Protein AF-A0A848N082-F1 (afdb_monomer_lite)

Sequence (73 aa):
MNRSEYKQMLTLKYFYEEKLQEIKKKHKSDPDLFHPIGKDRYCLYCEQYRETQDKLQPMVKQLMEYEKTHEVK

Secondary structure (DSSP, 8-state):
--HHHHHHHHHHHHHHHHHHHHHHHHHHH-TT--S-TT--SS-HHHHHHHHHHHHHHHHHHHHHHHHHHTT--

Radius of gyration: 15.18 Å; chains: 1; bounding box: 36×20×38 Å

Organism: Enterococcus mundtii (NCBI:txid53346)

Structure (mmCIF, N/CA/C/O backbone):
data_AF-A0A848N082-F1
#
_entry.id   AF-A0A848N082-F1
#
loop_
_atom_site.group_PDB
_atom_site.id
_atom_site.type_symbol
_atom_site.label_atom_id
_atom_site.label_alt_id
_atom_site.label_comp_id
_atom_site.label_asym_id
_atom_site.label_entity_id
_atom_site.label_seq_id
_atom_site.pdbx_PDB_ins_code
_atom_site.Cartn_x
_atom_site.Cartn_y
_atom_site.Cartn_z
_atom_site.occupancy
_atom_site.B_iso_or_equiv
_atom_site.auth_seq_id
_atom_site.auth_comp_id
_atom_site.auth_asym_id
_atom_site.auth_atom_id
_atom_site.pdbx_PDB_model_num
ATOM 1 N N . MET A 1 1 ? -15.006 -3.942 13.781 1.00 87.25 1 MET A N 1
ATOM 2 C CA . MET A 1 1 ? -13.614 -3.830 14.251 1.00 87.25 1 MET A CA 1
ATOM 3 C C . MET A 1 1 ? -13.628 -3.286 15.668 1.00 87.25 1 MET A C 1
ATOM 5 O O . MET A 1 1 ? -14.391 -2.366 15.925 1.00 87.25 1 MET A O 1
ATOM 9 N N . ASN A 1 2 ? -12.852 -3.862 16.580 1.00 90.88 2 ASN A N 1
ATOM 10 C CA . ASN A 1 2 ? -12.637 -3.350 17.934 1.00 90.88 2 ASN A CA 1
ATOM 11 C C . ASN A 1 2 ? -11.322 -2.547 18.024 1.00 90.88 2 ASN A C 1
ATOM 13 O O . ASN A 1 2 ? -10.530 -2.513 17.084 1.00 90.88 2 ASN A O 1
ATOM 17 N N . ARG A 1 3 ? -11.050 -1.917 19.174 1.00 90.12 3 ARG A N 1
ATOM 18 C CA . ARG A 1 3 ? -9.863 -1.059 19.358 1.00 90.12 3 ARG A CA 1
ATOM 19 C C . ARG A 1 3 ? -8.524 -1.788 19.166 1.00 90.12 3 ARG A C 1
ATOM 21 O O . ARG A 1 3 ? -7.558 -1.159 18.741 1.00 90.12 3 ARG A O 1
ATOM 28 N N . SER A 1 4 ? -8.437 -3.072 19.516 1.00 94.00 4 SER A N 1
ATOM 29 C CA . SER A 1 4 ? -7.210 -3.865 19.350 1.00 94.00 4 SER A CA 1
ATOM 30 C C . SER A 1 4 ? -6.962 -4.176 17.874 1.00 94.00 4 SER A C 1
ATOM 32 O O . SER A 1 4 ? -5.887 -3.891 17.352 1.00 94.00 4 SER A O 1
ATOM 34 N N . GLU A 1 5 ? -7.998 -4.658 17.184 1.00 94.00 5 GLU A N 1
ATOM 35 C CA . GLU A 1 5 ? -7.986 -4.909 15.739 1.00 94.00 5 GLU A CA 1
ATOM 36 C C . GLU A 1 5 ? -7.663 -3.633 14.946 1.00 94.00 5 GLU A C 1
ATOM 38 O O . GLU A 1 5 ? -6.855 -3.673 14.023 1.00 94.00 5 GLU A O 1
ATOM 43 N N . TYR A 1 6 ? -8.209 -2.483 15.356 1.00 94.00 6 TYR A N 1
ATOM 44 C CA . TYR A 1 6 ? -7.902 -1.177 14.765 1.00 94.00 6 TYR A CA 1
ATOM 45 C C . TYR A 1 6 ? -6.414 -0.834 14.851 1.00 94.00 6 TYR A C 1
ATOM 47 O O . TYR A 1 6 ? -5.803 -0.457 13.852 1.00 94.00 6 TYR A O 1
ATOM 55 N N . LYS A 1 7 ? -5.797 -1.013 16.026 1.00 94.81 7 LYS A N 1
ATOM 56 C CA . LYS A 1 7 ? -4.355 -0.776 16.194 1.00 94.81 7 LYS A CA 1
ATOM 57 C C . LYS A 1 7 ? -3.523 -1.712 15.321 1.00 94.81 7 LYS A C 1
ATOM 59 O O . LYS A 1 7 ? -2.559 -1.265 14.710 1.00 94.81 7 LYS A O 1
ATOM 64 N N . GLN A 1 8 ? -3.904 -2.986 15.241 1.00 95.94 8 GLN A N 1
ATOM 65 C CA . GLN A 1 8 ? -3.220 -3.958 14.387 1.00 95.94 8 GLN A CA 1
ATOM 66 C C . GLN A 1 8 ? -3.341 -3.588 12.903 1.00 95.94 8 GLN A C 1
ATOM 68 O O . GLN A 1 8 ? -2.338 -3.600 12.190 1.00 95.94 8 GLN A O 1
ATOM 73 N N . MET A 1 9 ? -4.532 -3.192 12.442 1.00 95.62 9 MET A N 1
ATOM 74 C CA . MET A 1 9 ? -4.729 -2.721 11.069 1.00 95.62 9 MET A CA 1
ATOM 75 C C . MET A 1 9 ? -3.955 -1.438 10.775 1.00 95.62 9 MET A C 1
ATOM 77 O O . MET A 1 9 ? -3.399 -1.326 9.688 1.00 95.62 9 MET A O 1
ATOM 81 N N . LEU A 1 10 ? -3.855 -0.500 11.722 1.00 95.94 10 LEU A N 1
ATOM 82 C CA . LEU A 1 10 ? -3.007 0.685 11.564 1.00 95.94 10 LEU A CA 1
ATOM 83 C C . LEU A 1 10 ? -1.541 0.299 11.353 1.00 95.94 10 LEU A C 1
ATOM 85 O O . LEU A 1 10 ? -0.908 0.794 10.425 1.00 95.94 10 LEU A O 1
ATOM 89 N N . THR A 1 11 ? -1.004 -0.609 12.170 1.00 96.62 11 THR A N 1
ATOM 90 C CA . THR A 1 11 ? 0.370 -1.103 12.000 1.00 96.62 11 THR A CA 1
ATOM 91 C C . THR A 1 11 ? 0.567 -1.756 10.633 1.00 96.62 11 THR A C 1
ATOM 93 O O . THR A 1 11 ? 1.551 -1.471 9.952 1.00 96.62 11 THR A O 1
ATOM 96 N N . LEU A 1 12 ? -0.380 -2.590 10.195 1.00 96.75 12 LEU A N 1
ATOM 97 C CA . LEU A 1 12 ? -0.323 -3.229 8.879 1.00 96.75 12 LEU A CA 1
ATOM 98 C C . LEU A 1 12 ? -0.421 -2.215 7.733 1.00 96.75 12 LEU A C 1
ATOM 100 O O . LEU A 1 12 ? 0.318 -2.335 6.759 1.00 96.75 12 LEU A O 1
ATOM 104 N N . LYS A 1 13 ? -1.282 -1.199 7.854 1.00 97.12 13 LYS A N 1
ATOM 105 C CA . LYS A 1 13 ? -1.386 -0.098 6.890 1.00 97.12 13 LYS A CA 1
ATOM 106 C C . LYS A 1 13 ? -0.026 0.579 6.714 1.00 97.12 13 LYS A C 1
ATOM 108 O O . LYS A 1 13 ? 0.441 0.667 5.582 1.00 97.12 13 LYS A O 1
ATOM 113 N N . TYR A 1 14 ? 0.626 0.979 7.810 1.00 97.12 14 TYR A N 1
ATOM 114 C CA . TYR A 1 14 ? 1.948 1.612 7.751 1.00 97.12 14 TYR A CA 1
ATOM 115 C C . TYR A 1 14 ? 2.993 0.705 7.098 1.00 97.12 14 TYR A C 1
ATOM 117 O O . TYR A 1 14 ? 3.698 1.144 6.194 1.00 97.12 14 TYR A O 1
ATOM 125 N N . PHE A 1 15 ? 3.025 -0.577 7.466 1.00 97.69 15 PHE A N 1
ATOM 126 C CA . PHE A 1 15 ? 3.920 -1.554 6.844 1.00 97.69 15 PHE A CA 1
ATOM 127 C C . PHE A 1 15 ? 3.736 -1.633 5.317 1.00 97.69 15 PHE A C 1
ATOM 129 O O . PHE A 1 15 ? 4.707 -1.623 4.558 1.00 97.69 15 PHE A O 1
ATOM 136 N N . TYR A 1 16 ? 2.490 -1.692 4.837 1.00 97.94 16 TYR A N 1
ATOM 137 C CA . TYR A 1 16 ? 2.216 -1.743 3.401 1.00 97.94 16 TYR A CA 1
ATOM 138 C C . TYR A 1 16 ? 2.486 -0.407 2.692 1.00 97.94 16 TYR A C 1
ATOM 140 O O . TYR A 1 16 ? 2.922 -0.417 1.540 1.00 97.94 16 TYR A O 1
ATOM 148 N N . GLU A 1 17 ? 2.279 0.732 3.354 1.00 97.94 17 GLU A N 1
ATOM 149 C CA . GLU A 1 17 ? 2.656 2.050 2.832 1.00 97.94 17 GLU A CA 1
ATOM 150 C C . GLU A 1 17 ? 4.174 2.175 2.655 1.00 97.94 17 GLU A C 1
ATOM 152 O O . GLU A 1 17 ? 4.625 2.577 1.579 1.00 97.94 17 GLU A O 1
ATOM 157 N N . GLU A 1 18 ? 4.964 1.772 3.654 1.00 98.12 18 GLU A N 1
ATOM 158 C CA . GLU A 1 18 ? 6.428 1.733 3.560 1.00 98.12 18 GLU A CA 1
ATOM 159 C C . GLU A 1 18 ? 6.879 0.808 2.429 1.00 98.12 18 GLU A C 1
ATOM 161 O O . GLU A 1 18 ? 7.660 1.215 1.564 1.00 98.12 18 GLU A O 1
ATOM 166 N N . LYS A 1 19 ? 6.299 -0.394 2.343 1.00 97.94 19 LYS A N 1
ATOM 167 C CA . LYS A 1 19 ? 6.579 -1.335 1.254 1.00 97.94 19 LYS A CA 1
ATOM 168 C C . LYS A 1 19 ? 6.282 -0.733 -0.126 1.00 97.94 19 LYS A C 1
ATOM 170 O O . LYS A 1 19 ? 7.082 -0.893 -1.048 1.00 97.94 19 LYS A O 1
ATOM 175 N N . LEU A 1 20 ? 5.173 -0.004 -0.292 1.00 97.94 20 LEU A N 1
ATOM 176 C CA . LEU A 1 20 ? 4.874 0.700 -1.548 1.00 97.94 20 LEU A CA 1
ATOM 177 C C . LEU A 1 20 ? 5.923 1.765 -1.877 1.00 97.94 20 LEU A C 1
ATOM 179 O O . LEU A 1 20 ? 6.269 1.925 -3.050 1.00 97.94 20 LEU A O 1
ATOM 183 N N . GLN A 1 21 ? 6.415 2.503 -0.881 1.00 97.94 21 GLN A N 1
ATOM 184 C CA . GLN A 1 21 ? 7.472 3.495 -1.091 1.00 97.94 21 GLN A CA 1
ATOM 185 C C . GLN A 1 21 ? 8.785 2.836 -1.515 1.00 97.94 21 GLN A C 1
ATOM 187 O O . GLN A 1 21 ? 9.433 3.318 -2.446 1.00 97.94 21 GLN A O 1
ATOM 192 N N . GLU A 1 22 ? 9.150 1.705 -0.913 1.00 98.25 22 GLU A N 1
ATOM 193 C CA . GLU A 1 22 ? 10.331 0.947 -1.324 1.00 98.25 22 GLU A CA 1
ATOM 194 C C . GLU A 1 22 ? 10.226 0.442 -2.763 1.00 98.25 22 GLU A C 1
ATOM 196 O O . GLU A 1 22 ? 11.168 0.614 -3.538 1.00 98.25 22 GLU A O 1
ATOM 201 N N . ILE A 1 23 ? 9.081 -0.134 -3.148 1.00 98.06 23 ILE A N 1
ATOM 202 C CA . ILE A 1 23 ? 8.852 -0.614 -4.519 1.00 98.06 23 ILE A CA 1
ATOM 203 C C . ILE A 1 23 ? 8.958 0.553 -5.509 1.00 98.06 23 ILE A C 1
ATOM 205 O O . ILE A 1 23 ? 9.658 0.443 -6.516 1.00 98.06 23 ILE A O 1
ATOM 209 N N . LYS A 1 24 ? 8.330 1.699 -5.206 1.00 97.56 24 LYS A N 1
ATOM 210 C CA . LYS A 1 24 ? 8.435 2.921 -6.024 1.00 97.56 24 LYS A CA 1
ATOM 211 C C . LYS A 1 24 ? 9.875 3.397 -6.164 1.00 97.56 24 LYS A C 1
ATOM 213 O O . LYS A 1 24 ? 10.285 3.768 -7.261 1.00 97.56 24 LYS A O 1
ATOM 218 N N . LYS A 1 25 ? 10.637 3.396 -5.069 1.00 97.81 25 LYS A N 1
ATOM 219 C CA . LYS A 1 25 ? 12.041 3.813 -5.066 1.00 97.81 25 LYS A CA 1
ATOM 220 C C . LYS A 1 25 ? 12.885 2.886 -5.936 1.00 97.81 25 LYS A C 1
ATOM 222 O O . LYS A 1 25 ? 13.594 3.384 -6.800 1.00 97.81 25 LYS A O 1
ATOM 227 N N . LYS A 1 26 ? 12.761 1.566 -5.757 1.00 97.56 26 LYS A N 1
ATOM 228 C CA . LYS A 1 26 ? 13.488 0.565 -6.554 1.00 97.56 26 LYS A CA 1
ATOM 229 C C . LYS A 1 26 ? 13.162 0.692 -8.038 1.00 97.56 26 LYS A C 1
ATOM 231 O O . LYS A 1 26 ? 14.078 0.836 -8.831 1.00 97.56 26 LYS A O 1
ATOM 236 N N . HIS A 1 27 ? 11.878 0.772 -8.387 1.00 98.00 27 HIS A N 1
ATOM 237 C CA . HIS A 1 27 ? 11.447 0.984 -9.767 1.00 98.00 27 HIS A CA 1
ATOM 238 C C . HIS A 1 27 ? 12.018 2.279 -10.362 1.00 98.00 27 HIS A C 1
ATOM 240 O O . HIS A 1 27 ? 12.441 2.299 -11.510 1.00 98.00 27 HIS A O 1
ATOM 246 N N . LYS A 1 28 ? 11.999 3.395 -9.624 1.00 96.06 28 LYS A N 1
ATOM 247 C CA . LYS A 1 28 ? 12.505 4.683 -10.130 1.00 96.06 28 LYS A CA 1
ATOM 248 C C . LYS A 1 28 ? 14.028 4.688 -10.303 1.00 96.06 28 LYS A C 1
ATOM 250 O O . LYS A 1 28 ? 14.543 5.444 -11.118 1.00 96.06 28 LYS A O 1
ATOM 255 N N . SER A 1 29 ? 14.735 3.910 -9.490 1.00 96.31 29 SER A N 1
ATOM 256 C CA . SER A 1 29 ? 16.192 3.788 -9.535 1.00 96.31 29 SER A CA 1
ATOM 257 C C . SER A 1 29 ? 16.689 2.769 -10.560 1.00 96.31 29 SER A C 1
ATOM 259 O O . SER A 1 29 ? 17.895 2.704 -10.774 1.00 96.31 29 SER A O 1
ATOM 261 N N . ASP A 1 30 ? 15.796 1.989 -11.168 1.00 95.38 30 ASP A N 1
ATOM 262 C CA . ASP A 1 30 ? 16.136 0.996 -12.179 1.00 95.38 30 ASP A CA 1
ATOM 263 C C . ASP A 1 30 ? 16.228 1.667 -13.567 1.00 95.38 30 ASP A C 1
ATOM 265 O O . ASP A 1 30 ? 15.212 2.163 -14.067 1.00 95.38 30 ASP A O 1
ATOM 269 N N . PRO A 1 31 ? 17.426 1.743 -14.178 1.00 93.38 31 PRO A N 1
ATOM 270 C CA . PRO A 1 31 ? 17.624 2.429 -15.452 1.00 93.38 31 PRO A CA 1
ATOM 271 C C . PRO A 1 31 ? 16.988 1.695 -16.637 1.00 93.38 31 PRO A C 1
ATOM 273 O O . PRO A 1 31 ? 16.774 2.328 -17.669 1.00 93.38 31 PRO A O 1
ATOM 276 N N . ASP A 1 32 ? 16.669 0.404 -16.497 1.00 93.75 32 ASP A N 1
ATOM 277 C CA . ASP A 1 32 ? 16.070 -0.403 -17.565 1.00 93.75 32 ASP A CA 1
ATOM 278 C C . ASP A 1 32 ? 14.544 -0.222 -17.639 1.00 93.75 32 ASP A C 1
ATOM 280 O O . ASP A 1 32 ? 13.887 -0.670 -18.584 1.00 93.75 32 ASP A O 1
ATOM 284 N N . LEU A 1 33 ? 13.951 0.462 -16.654 1.00 93.25 33 LEU A N 1
ATOM 285 C CA . LEU A 1 33 ? 12.518 0.720 -16.599 1.00 93.25 33 LEU A CA 1
ATOM 286 C C . LEU A 1 33 ? 12.175 2.096 -17.169 1.00 93.25 33 LEU A C 1
ATOM 288 O O . LEU A 1 33 ? 12.323 3.130 -16.520 1.00 93.25 33 LEU A O 1
ATOM 292 N N . PHE A 1 34 ? 11.593 2.096 -18.368 1.00 92.56 34 PHE A N 1
ATOM 293 C CA . PHE A 1 34 ? 11.179 3.316 -19.078 1.00 92.56 34 PHE A CA 1
ATOM 294 C C . PHE A 1 34 ? 9.674 3.611 -18.991 1.00 92.56 34 PHE A C 1
ATOM 296 O O . PHE A 1 34 ? 9.176 4.533 -19.638 1.00 92.56 34 PHE A O 1
ATOM 303 N N . HIS A 1 35 ? 8.925 2.835 -18.209 1.00 94.62 35 HIS A N 1
ATOM 304 C CA . HIS A 1 35 ? 7.482 3.003 -18.045 1.00 94.62 35 HIS A CA 1
ATOM 305 C C . HIS A 1 35 ? 7.126 3.547 -16.651 1.00 94.62 35 HIS A C 1
ATOM 307 O O . HIS A 1 35 ? 7.892 3.404 -15.701 1.00 94.62 35 HIS A O 1
ATOM 313 N N . PRO A 1 36 ? 5.935 4.139 -16.464 1.00 95.25 36 PRO A N 1
ATOM 314 C CA . PRO A 1 36 ? 5.450 4.477 -15.130 1.00 95.25 36 PRO A CA 1
ATOM 315 C C . PRO A 1 36 ? 5.154 3.222 -14.294 1.00 95.25 36 PRO A C 1
ATOM 317 O O . PRO A 1 36 ? 4.740 2.186 -14.826 1.00 95.25 36 PRO A O 1
ATOM 320 N N . ILE A 1 37 ? 5.292 3.329 -12.971 1.00 96.56 37 ILE A N 1
ATOM 321 C CA . ILE A 1 37 ? 4.952 2.233 -12.057 1.00 96.56 37 ILE A CA 1
ATOM 322 C C . ILE A 1 37 ? 3.468 1.848 -12.155 1.00 96.56 37 ILE A C 1
ATOM 324 O O . ILE A 1 37 ? 2.586 2.694 -12.309 1.00 96.56 37 ILE A O 1
ATOM 328 N N . GLY A 1 38 ? 3.194 0.546 -12.077 1.00 95.19 38 GLY A N 1
ATOM 329 C CA . GLY A 1 38 ? 1.856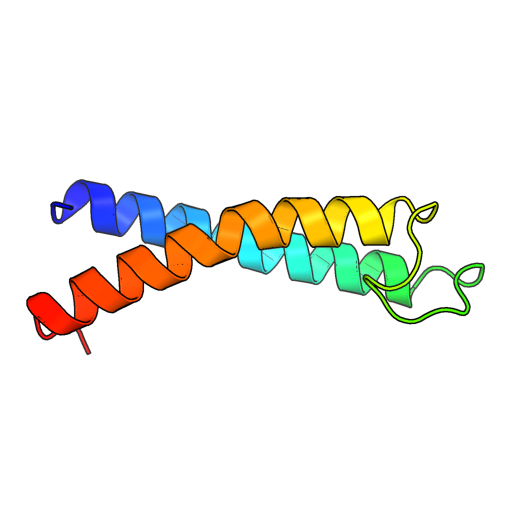 -0.038 -12.152 1.00 95.19 38 GLY A CA 1
ATOM 330 C C . GLY A 1 38 ? 1.302 -0.199 -13.571 1.00 95.19 38 GLY A C 1
ATOM 331 O O . GLY A 1 38 ? 0.217 -0.765 -13.717 1.00 95.19 38 GLY A O 1
ATOM 332 N N . LYS A 1 39 ? 2.015 0.254 -14.613 1.00 94.06 39 LYS A N 1
ATOM 333 C CA . LYS A 1 39 ? 1.528 0.224 -16.005 1.00 94.06 39 LYS A CA 1
ATOM 334 C C . LYS A 1 39 ? 1.876 -1.049 -16.765 1.00 94.06 39 LYS A C 1
ATOM 336 O O . LYS A 1 39 ? 1.061 -1.493 -17.567 1.00 94.06 39 LYS A O 1
ATOM 341 N N . ASP A 1 40 ? 3.030 -1.647 -16.492 1.00 95.31 40 ASP A N 1
ATOM 342 C CA . ASP A 1 40 ? 3.462 -2.865 -17.174 1.00 95.31 40 ASP A CA 1
ATOM 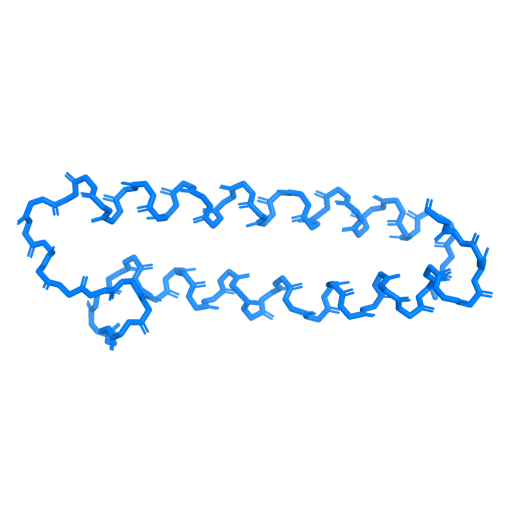343 C C . ASP A 1 40 ? 3.017 -4.120 -16.398 1.00 95.31 40 ASP A C 1
ATOM 345 O O . ASP A 1 40 ? 3.095 -4.181 -15.165 1.00 95.31 40 ASP A O 1
ATOM 349 N N . ARG A 1 41 ? 2.479 -5.115 -17.110 1.00 91.06 41 ARG A N 1
ATOM 350 C CA . ARG A 1 41 ? 2.062 -6.406 -16.542 1.00 91.06 41 ARG A CA 1
ATOM 351 C C . ARG A 1 41 ? 3.228 -7.375 -16.365 1.00 91.06 41 ARG A C 1
ATOM 353 O O . ARG A 1 41 ? 3.134 -8.223 -15.491 1.00 91.06 41 ARG A O 1
ATOM 360 N N . TYR A 1 42 ? 4.299 -7.213 -17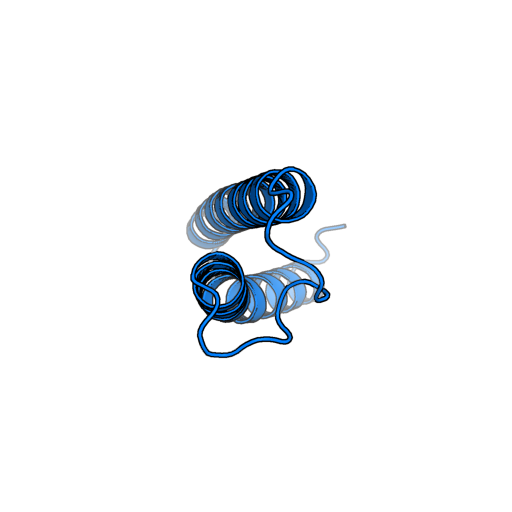.135 1.00 93.62 42 TYR A N 1
ATOM 361 C CA . TYR A 1 42 ? 5.486 -8.069 -17.103 1.00 93.62 42 TYR A CA 1
ATOM 362 C C . TYR A 1 42 ? 6.627 -7.481 -16.261 1.00 93.62 42 TYR A C 1
ATOM 364 O O . TYR A 1 42 ? 7.633 -8.145 -16.026 1.00 93.62 42 TYR A O 1
ATOM 372 N N . CYS A 1 43 ? 6.474 -6.252 -15.763 1.00 96.44 43 CYS A N 1
ATOM 373 C CA . CYS A 1 43 ? 7.408 -5.664 -14.809 1.00 96.44 43 CYS A CA 1
ATOM 374 C C . CYS A 1 43 ? 7.141 -6.185 -13.389 1.00 96.44 43 CYS A C 1
ATOM 376 O O . CYS A 1 43 ? 6.080 -5.920 -12.811 1.00 96.44 43 CYS A O 1
ATOM 378 N N . LEU A 1 44 ? 8.152 -6.822 -12.794 1.00 96.62 44 LEU A N 1
ATOM 379 C CA . LEU A 1 44 ? 8.110 -7.345 -11.425 1.00 96.62 44 LEU A CA 1
ATOM 380 C C . LEU A 1 44 ? 7.720 -6.273 -10.395 1.00 96.62 44 LEU A C 1
ATOM 382 O O . LEU A 1 44 ? 6.872 -6.504 -9.537 1.00 96.62 44 LEU A O 1
ATOM 386 N N . TYR A 1 45 ? 8.287 -5.066 -10.480 1.00 97.62 45 TYR A N 1
ATOM 387 C CA . TYR A 1 45 ? 7.945 -3.993 -9.541 1.00 97.62 45 TYR A CA 1
ATOM 388 C C . TYR A 1 45 ? 6.503 -3.508 -9.712 1.00 97.62 45 TYR A C 1
ATOM 390 O O . TYR A 1 45 ? 5.865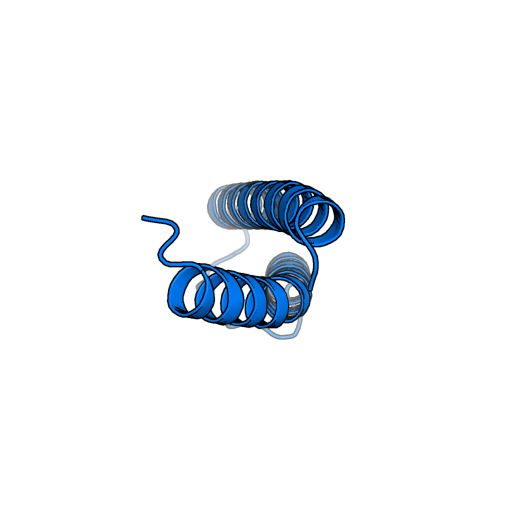 -3.117 -8.737 1.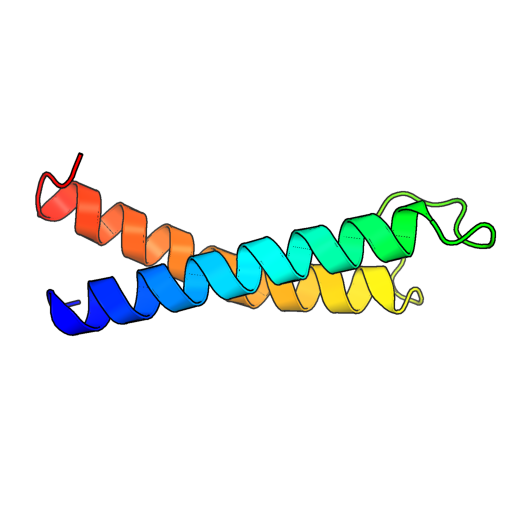00 97.62 45 TYR A O 1
ATOM 398 N N . CYS A 1 46 ? 5.964 -3.530 -10.934 1.00 97.69 46 CYS A N 1
ATOM 399 C CA . CYS A 1 46 ? 4.570 -3.170 -11.179 1.00 97.69 46 CYS A CA 1
ATOM 400 C C . CYS A 1 46 ? 3.602 -4.226 -10.640 1.00 97.69 46 CYS A C 1
ATOM 402 O O . CYS A 1 46 ? 2.545 -3.866 -10.125 1.00 97.69 46 CYS A O 1
ATOM 404 N N . GLU A 1 47 ? 3.956 -5.505 -10.745 1.00 97.75 47 GLU A N 1
ATOM 405 C CA . GLU A 1 47 ? 3.217 -6.603 -10.120 1.00 97.75 47 GLU A CA 1
ATOM 406 C C . GLU A 1 47 ? 3.206 -6.451 -8.596 1.00 97.75 47 GLU A C 1
ATOM 408 O O . GLU A 1 47 ? 2.135 -6.304 -8.008 1.00 97.75 47 GLU A O 1
ATOM 413 N N . GLN A 1 48 ? 4.382 -6.323 -7.975 1.00 97.88 48 GLN A N 1
ATOM 414 C CA . GLN A 1 48 ? 4.508 -6.112 -6.529 1.00 97.88 48 GLN A CA 1
ATOM 415 C C . GLN A 1 48 ? 3.758 -4.867 -6.046 1.00 97.88 48 GLN A C 1
ATOM 417 O O . GLN A 1 48 ? 3.156 -4.876 -4.969 1.00 97.88 48 GLN A O 1
ATOM 422 N N . TYR A 1 49 ? 3.789 -3.787 -6.829 1.00 98.12 49 TYR A N 1
ATOM 423 C CA . TYR A 1 49 ? 3.049 -2.564 -6.541 1.00 98.12 49 TYR A CA 1
ATOM 424 C C . TYR A 1 49 ? 1.540 -2.821 -6.499 1.00 98.12 49 TYR A C 1
ATOM 426 O O . TYR A 1 49 ? 0.903 -2.454 -5.512 1.00 98.12 49 TYR A O 1
ATOM 434 N N . ARG A 1 50 ? 0.981 -3.491 -7.517 1.00 97.69 50 ARG A N 1
ATOM 435 C CA . ARG A 1 50 ? -0.451 -3.828 -7.577 1.00 97.69 50 ARG A CA 1
ATOM 436 C C . ARG A 1 50 ? -0.862 -4.742 -6.430 1.00 97.69 50 ARG A C 1
ATOM 438 O O . ARG A 1 50 ? -1.770 -4.390 -5.692 1.00 97.69 50 ARG A O 1
ATOM 445 N N . GLU A 1 51 ? -0.129 -5.827 -6.189 1.00 97.00 51 GLU A N 1
ATOM 446 C CA . GLU A 1 51 ? -0.428 -6.745 -5.081 1.00 97.00 51 GLU A CA 1
ATOM 447 C C . GLU A 1 51 ? -0.407 -6.049 -3.715 1.00 97.00 51 GLU A C 1
ATOM 449 O O . GLU A 1 51 ? -1.208 -6.340 -2.825 1.00 97.00 51 GLU A O 1
ATOM 454 N N . THR A 1 52 ? 0.542 -5.131 -3.523 1.00 97.62 52 THR A N 1
ATOM 455 C CA . THR A 1 52 ? 0.656 -4.373 -2.277 1.00 97.62 52 THR A CA 1
ATOM 456 C C . THR A 1 52 ? -0.493 -3.369 -2.150 1.00 97.62 52 THR A C 1
ATOM 458 O O . THR A 1 52 ? -1.054 -3.223 -1.065 1.00 97.62 52 THR A O 1
ATOM 461 N N . GLN A 1 53 ? -0.900 -2.720 -3.247 1.00 96.69 53 GLN A N 1
ATOM 462 C CA . GLN A 1 53 ? -2.082 -1.855 -3.264 1.00 96.69 53 GLN A CA 1
ATOM 463 C C . GLN A 1 53 ? -3.380 -2.623 -3.002 1.00 96.69 53 GLN A C 1
ATOM 465 O O . GLN A 1 53 ? -4.197 -2.142 -2.220 1.00 96.69 53 GLN A O 1
ATOM 470 N N . ASP A 1 54 ? -3.548 -3.809 -3.587 1.00 96.88 54 ASP A N 1
ATOM 471 C CA . ASP A 1 54 ? -4.735 -4.653 -3.409 1.00 96.88 54 ASP A CA 1
ATOM 472 C C . ASP A 1 54 ? -4.905 -5.088 -1.949 1.00 96.88 54 ASP A C 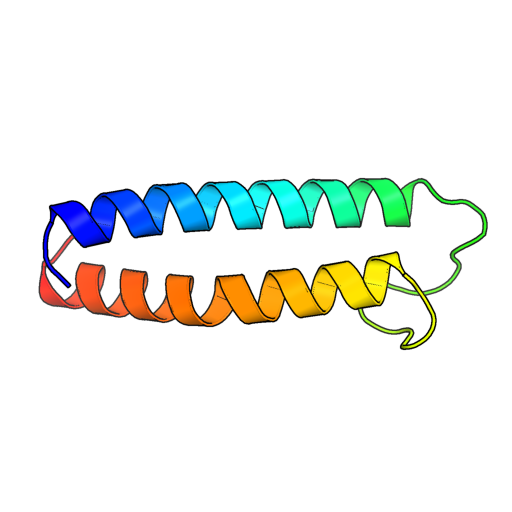1
ATOM 474 O O . ASP A 1 54 ? -6.024 -5.216 -1.456 1.00 96.88 54 ASP A O 1
ATOM 478 N N . LYS A 1 55 ? -3.793 -5.248 -1.220 1.00 96.00 55 LYS A N 1
ATOM 479 C CA . LYS A 1 55 ? -3.807 -5.479 0.231 1.00 96.00 55 LYS A CA 1
ATOM 480 C C . LYS A 1 55 ? -4.110 -4.198 1.007 1.00 96.00 55 LYS A C 1
ATOM 482 O O . LYS A 1 55 ? -4.904 -4.229 1.942 1.00 96.00 55 LYS A O 1
ATOM 487 N N . LEU A 1 56 ? -3.501 -3.072 0.635 1.00 96.75 56 LEU A N 1
ATOM 488 C CA . LEU A 1 56 ? -3.628 -1.809 1.366 1.00 96.75 56 LEU A CA 1
ATOM 489 C C . LEU A 1 56 ? -5.026 -1.177 1.250 1.00 96.75 56 LEU A C 1
ATOM 491 O O . LEU A 1 56 ? -5.545 -0.672 2.244 1.00 96.75 56 LEU A O 1
ATOM 495 N N . GLN A 1 57 ? -5.646 -1.190 0.067 1.00 95.75 57 GLN A N 1
ATOM 496 C CA . GLN A 1 57 ? -6.908 -0.475 -0.168 1.00 95.75 57 GLN A CA 1
ATOM 497 C C . GLN A 1 57 ? -8.063 -0.921 0.747 1.00 95.75 57 GLN A C 1
ATOM 499 O O . GLN A 1 57 ? -8.706 -0.048 1.339 1.00 95.75 57 GLN A O 1
ATOM 504 N N . PRO A 1 58 ? -8.331 -2.230 0.931 1.00 94.81 58 PRO A N 1
ATOM 505 C CA . PRO A 1 58 ? -9.362 -2.685 1.861 1.00 94.81 58 PRO A CA 1
ATOM 506 C C . PRO A 1 58 ? -9.095 -2.240 3.300 1.00 94.81 58 PRO A C 1
ATOM 508 O O . PRO A 1 58 ? -10.023 -1.811 3.982 1.00 94.81 58 PRO A O 1
ATOM 511 N N . MET A 1 59 ? -7.833 -2.282 3.745 1.00 94.75 59 MET A N 1
ATOM 512 C CA . MET A 1 59 ? -7.442 -1.829 5.085 1.00 94.75 59 MET A CA 1
ATOM 513 C C . MET A 1 59 ? -7.715 -0.341 5.279 1.00 94.75 59 MET A C 1
ATOM 515 O O . MET A 1 59 ? -8.323 0.038 6.274 1.00 94.75 59 MET A O 1
ATOM 519 N N . VAL A 1 60 ? -7.326 0.504 4.319 1.00 95.50 60 VAL A N 1
ATOM 520 C CA . VAL A 1 60 ? -7.601 1.948 4.384 1.00 95.50 60 VAL A CA 1
ATOM 521 C C . VAL A 1 60 ? -9.102 2.206 4.478 1.00 95.50 60 VAL A C 1
ATOM 523 O O . VAL A 1 60 ? -9.534 2.988 5.319 1.00 95.50 60 VAL A O 1
ATOM 526 N N . LYS A 1 61 ? -9.909 1.504 3.676 1.00 95.38 61 LYS A N 1
ATOM 527 C CA . LYS A 1 61 ? -11.368 1.638 3.722 1.00 95.38 61 LYS A CA 1
ATOM 528 C C . LYS A 1 61 ? -11.940 1.246 5.092 1.00 95.38 61 LYS A C 1
ATOM 530 O O . LYS A 1 61 ? -12.739 1.993 5.648 1.00 95.38 61 LYS A O 1
ATOM 535 N N . GLN A 1 62 ? -11.506 0.117 5.650 1.00 93.81 62 GLN A N 1
ATOM 536 C CA . GLN A 1 62 ? -11.963 -0.360 6.961 1.00 93.81 62 GLN A CA 1
ATOM 537 C C . GLN A 1 62 ? -11.543 0.570 8.106 1.00 93.81 62 GLN A C 1
ATOM 539 O O . GLN A 1 62 ? -12.330 0.812 9.021 1.00 93.81 62 GLN A O 1
ATOM 544 N N . LEU A 1 63 ? -10.324 1.114 8.047 1.00 95.38 63 LEU A N 1
ATOM 545 C CA . LEU A 1 63 ? -9.837 2.106 9.006 1.00 95.38 63 LEU A CA 1
ATOM 546 C C . LEU A 1 63 ? -10.673 3.388 8.934 1.00 95.38 63 LEU A C 1
ATOM 548 O O . LEU A 1 63 ? -11.187 3.812 9.962 1.00 95.38 63 LEU A O 1
ATOM 552 N N . MET A 1 64 ? -10.914 3.927 7.733 1.00 94.19 64 MET A N 1
ATOM 553 C CA . MET A 1 64 ? -11.755 5.117 7.543 1.00 94.19 64 MET A CA 1
ATOM 554 C C . MET A 1 64 ? -13.187 4.918 8.057 1.00 94.19 64 MET A C 1
ATOM 556 O O . MET A 1 64 ? -13.763 5.814 8.673 1.00 94.19 64 MET A O 1
ATOM 560 N N . GLU A 1 65 ? -13.790 3.752 7.809 1.00 94.06 65 GLU A N 1
ATOM 561 C CA . GLU A 1 65 ? -15.129 3.425 8.317 1.00 94.06 65 GLU A CA 1
ATOM 562 C C . GLU A 1 65 ? -15.153 3.366 9.853 1.00 94.06 65 GLU A C 1
ATOM 564 O O . GLU A 1 65 ? -16.084 3.870 10.490 1.00 94.06 65 GLU A O 1
ATOM 569 N N . TYR A 1 66 ? -14.115 2.798 10.468 1.00 93.25 66 TYR A N 1
ATOM 570 C CA . TYR A 1 66 ? -13.987 2.761 11.922 1.00 93.25 66 TYR A CA 1
ATOM 571 C C . TYR A 1 66 ? -13.755 4.150 12.526 1.00 93.25 66 TYR A C 1
ATOM 573 O O . TYR A 1 66 ? -14.424 4.516 13.490 1.00 93.25 66 TYR A O 1
ATOM 581 N N . GLU A 1 67 ? -12.860 4.945 11.941 1.00 93.31 67 GLU A N 1
ATOM 582 C CA . GLU A 1 67 ? -12.565 6.316 12.371 1.00 93.31 67 GLU A CA 1
ATOM 583 C C . GLU A 1 67 ? -13.814 7.201 12.300 1.00 93.31 67 GLU A C 1
ATOM 585 O O . GLU A 1 67 ? -14.133 7.901 13.261 1.00 93.31 67 GLU A O 1
ATOM 590 N N . LYS A 1 68 ? -14.599 7.084 11.220 1.00 92.75 68 LYS A N 1
ATOM 591 C CA . LYS A 1 68 ? -15.869 7.803 11.055 1.00 92.75 68 LYS A CA 1
ATOM 592 C C . LYS A 1 68 ? -16.921 7.403 12.091 1.00 92.75 68 LYS A C 1
ATOM 594 O O . LYS A 1 68 ? -17.684 8.253 12.537 1.00 92.75 68 LYS A O 1
ATOM 599 N N . THR A 1 69 ? -17.000 6.121 12.445 1.00 91.75 69 THR A N 1
ATOM 600 C CA . THR A 1 69 ? -17.996 5.617 13.412 1.00 91.75 69 THR A CA 1
ATOM 601 C C . THR A 1 69 ? -17.637 5.918 14.863 1.00 91.75 69 THR A C 1
ATOM 603 O O . THR A 1 69 ? -18.535 5.986 15.695 1.00 91.75 69 THR A O 1
ATOM 606 N N . HIS A 1 70 ? -16.352 6.113 15.166 1.00 88.75 70 HIS A N 1
ATOM 607 C CA . HIS A 1 70 ? -15.853 6.344 16.526 1.00 88.75 70 HIS A CA 1
ATOM 608 C C . HIS A 1 70 ? -15.315 7.768 16.748 1.00 88.75 70 HIS A C 1
ATOM 610 O O . HIS A 1 70 ? -14.679 8.012 17.770 1.00 88.75 70 HIS A O 1
ATOM 616 N N . GLU A 1 71 ? -15.536 8.685 15.797 1.00 81.06 71 GLU A N 1
ATOM 617 C CA . GLU A 1 71 ? -15.053 10.078 15.825 1.00 81.06 71 GLU A CA 1
ATOM 618 C C . GLU A 1 71 ? -13.542 10.204 16.098 1.00 81.06 71 GLU A C 1
ATOM 620 O O . GLU A 1 71 ? -13.069 11.161 16.716 1.00 81.06 71 GLU A O 1
ATOM 625 N N . VAL A 1 72 ? -12.765 9.225 15.632 1.00 71.69 72 VAL A N 1
ATOM 626 C CA . VAL A 1 72 ? -11.305 9.260 15.728 1.00 71.69 72 VAL A CA 1
ATOM 627 C C . VAL A 1 72 ? -10.820 10.248 14.666 1.00 71.69 72 VAL A C 1
ATOM 629 O O . VAL A 1 72 ? -10.946 9.977 13.475 1.00 71.69 72 VAL A O 1
ATOM 632 N N . LYS A 1 73 ? -10.353 11.422 15.106 1.00 55.72 73 LYS A N 1
ATOM 633 C CA . LYS A 1 73 ? -9.753 12.465 14.259 1.00 55.72 73 LYS A CA 1
ATOM 634 C C . LYS A 1 73 ? -8.275 12.218 14.003 1.00 55.72 73 LYS A C 1
ATOM 636 O O . LYS A 1 73 ? -7.575 11.844 14.971 1.00 55.72 73 LYS A O 1
#

Foldseek 3Di:
DDPVVLVVLVVVLVVLVVVLVVLQVVLVPDPVRPDDALPDPPDPSNVSNVVSCVVNVVSVVVNVVVCVVVVPD

pLDDT: mean 94.41, std 6.04, range [55.72, 98.25]